Protein AF-A0A7L9FIV3-F1 (afdb_monomer)

Sequence (87 aa):
MTAALHHIARRGFSLAPETPTATLRLLAERGLVTVDEVEDVARLIRLRNLLVHRYWVVDDKKIHDEARRNFKKVVSLVERIKRLYGV

Foldseek 3Di:
DQVVLCCCCCPVVVDDAPDSLSSQVVCVVVVLAPPVLSVLVVLVVVLVCCVPPPVPPDDPVVNVVSVPDDSVSPVVSVVSVCVVPVD

InterPro domains:
  IPR008201 Ribonuclease HepT-like [PF01934] (11-81)
  IPR037038 tRNA nuclease HepT-like superfamily [G3DSA:1.20.120.580] (1-86)
  IPR052379 Type VII TA system RNase [PTHR33397] (6-84)

Solvent-accessible surface area (backbone atoms only — not comparable to full-atom values): 5039 Å² total; per-residue (Å²): 108,66,67,58,50,45,46,42,36,41,72,76,65,71,44,84,62,90,44,71,68,49,34,48,51,56,35,31,78,70,66,75,37,52,76,70,30,46,52,29,44,51,51,52,53,50,49,50,46,43,66,71,76,31,62,90,78,56,56,67,67,59,51,51,62,58,65,71,51,83,48,67,46,42,54,54,48,52,56,50,51,25,69,76,72,76,100

Nearest PDB structures (foldseek):
  7aer-assembly1_B  TM=7.787E-01  e=8.379E-03  Shewanella oneidensis MR-1
  7bxo-assembly1_F  TM=7.842E-01  e=2.365E-02  Shewanella oneidensis MR-1
  7bxo-assembly1_H  TM=7.500E-01  e=1.878E-02  Shewanella oneidensis MR-1
  7bxo-assembly1_C  TM=7.745E-01  e=5.615E-02  Shewanella oneidensis MR-1
  1ylm-assembly1_B  TM=7.797E-01  e=5.949E-02  Bacillus subtilis subsp. subtilis str. 168

pLDDT: mean 88.91, std 6.5, range [63.12, 95.81]

Mean predicted aligned error: 4.29 Å

Secondary structure (DSSP, 8-state):
-HHHHHHHHHHHS----SSHHHHHHHHHHTTSS-HHHHHHHHHHHHHHHHHHHSTTTS-HHHHHHHHTS--HHHHHHHHHHHHHHT-

Radius of gyration: 13.97 Å; Cα contacts (8 Å, |Δi|>4): 63; chains: 1; bounding box: 35×28×31 Å

Structure (mmCIF, N/CA/C/O backbone):
data_AF-A0A7L9FIV3-F1
#
_entry.id   AF-A0A7L9FIV3-F1
#
loop_
_atom_site.group_PDB
_atom_site.id
_atom_site.type_symbol
_atom_site.label_atom_id
_atom_site.label_alt_id
_atom_site.label_comp_id
_atom_site.label_asym_id
_atom_site.label_entity_id
_atom_site.label_seq_id
_atom_site.pdbx_PDB_ins_code
_atom_site.Cartn_x
_atom_site.Cartn_y
_atom_site.Cartn_z
_atom_site.occupancy
_atom_site.B_iso_or_equiv
_atom_site.auth_seq_id
_atom_site.auth_comp_id
_atom_site.auth_asym_id
_atom_site.auth_atom_id
_atom_site.pdbx_PDB_model_num
ATOM 1 N N . MET A 1 1 ? -6.648 -3.005 -6.768 1.00 72.19 1 MET A N 1
ATOM 2 C CA . MET A 1 1 ? -6.101 -2.217 -5.639 1.00 72.19 1 MET A CA 1
ATOM 3 C C . MET A 1 1 ? -6.130 -0.711 -5.906 1.00 72.19 1 MET A C 1
ATOM 5 O O . MET A 1 1 ? -6.882 -0.025 -5.236 1.00 72.19 1 MET A O 1
ATOM 9 N N . THR A 1 2 ? -5.410 -0.179 -6.904 1.00 83.94 2 THR A N 1
ATOM 10 C CA . THR A 1 2 ? -5.374 1.278 -7.183 1.00 83.94 2 THR A CA 1
ATOM 11 C C . THR A 1 2 ? -6.743 1.890 -7.477 1.00 83.94 2 THR A C 1
ATOM 13 O O . THR A 1 2 ? -7.091 2.897 -6.875 1.00 83.94 2 THR A O 1
ATOM 16 N N . ALA A 1 3 ? -7.541 1.266 -8.350 1.00 88.38 3 ALA A N 1
ATOM 17 C CA . ALA A 1 3 ? -8.881 1.754 -8.681 1.00 88.38 3 ALA A CA 1
ATOM 18 C C . ALA A 1 3 ? -9.826 1.750 -7.465 1.00 88.38 3 ALA A C 1
ATOM 20 O O . ALA A 1 3 ? -10.555 2.712 -7.255 1.00 88.38 3 ALA A O 1
ATOM 21 N N . ALA A 1 4 ? -9.764 0.705 -6.633 1.00 90.19 4 ALA A N 1
ATOM 22 C CA . ALA A 1 4 ? -10.576 0.594 -5.422 1.00 90.19 4 ALA A CA 1
ATOM 23 C C . ALA A 1 4 ? -10.217 1.680 -4.395 1.00 90.19 4 ALA A C 1
ATOM 25 O O . ALA A 1 4 ? -11.098 2.382 -3.911 1.00 90.19 4 ALA A O 1
ATOM 26 N N . LEU A 1 5 ? -8.924 1.881 -4.121 1.00 92.56 5 LEU A N 1
ATOM 27 C CA . LEU A 1 5 ? -8.467 2.935 -3.210 1.00 92.56 5 LEU A CA 1
ATOM 28 C C . LEU A 1 5 ? -8.813 4.329 -3.739 1.00 92.56 5 LEU A C 1
ATOM 30 O O . LEU A 1 5 ? -9.257 5.183 -2.980 1.00 92.56 5 LEU A O 1
ATOM 34 N N . HIS A 1 6 ? -8.679 4.551 -5.045 1.00 94.38 6 HIS A N 1
ATOM 35 C CA . HIS A 1 6 ? -9.062 5.815 -5.667 1.00 94.38 6 HIS A CA 1
ATOM 36 C C . HIS A 1 6 ? -10.576 6.061 -5.579 1.00 94.38 6 HIS A C 1
ATOM 38 O O . HIS A 1 6 ? -11.008 7.169 -5.266 1.00 94.38 6 HIS A O 1
ATOM 44 N N . HIS A 1 7 ? -11.389 5.023 -5.788 1.00 93.44 7 HIS A N 1
ATOM 45 C CA . HIS A 1 7 ? -12.835 5.092 -5.600 1.00 93.44 7 HIS A CA 1
ATOM 46 C C . HIS A 1 7 ? -13.197 5.438 -4.151 1.00 93.44 7 HIS A C 1
ATOM 48 O O . HIS A 1 7 ? -13.979 6.359 -3.933 1.00 93.44 7 HIS A O 1
ATOM 54 N N . ILE A 1 8 ? -12.592 4.766 -3.169 1.00 94.38 8 ILE A N 1
ATOM 55 C CA . ILE A 1 8 ? -12.806 5.048 -1.743 1.00 94.38 8 ILE A CA 1
ATOM 56 C C . ILE A 1 8 ? -12.379 6.478 -1.398 1.00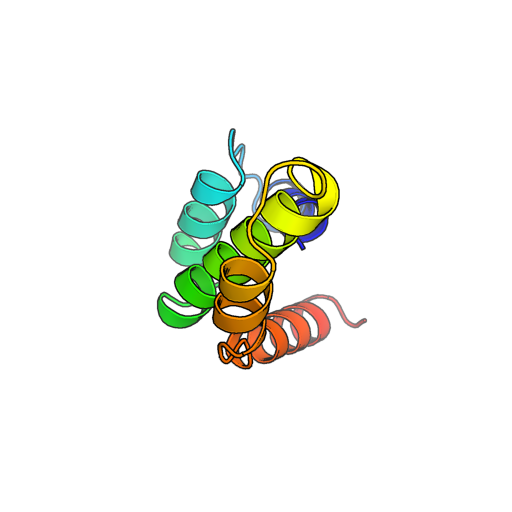 94.38 8 ILE A C 1
ATOM 58 O O . ILE A 1 8 ? -13.132 7.191 -0.745 1.00 94.38 8 ILE A O 1
ATOM 62 N N . ALA A 1 9 ? -11.226 6.944 -1.881 1.00 95.81 9 ALA A N 1
ATOM 63 C CA . ALA A 1 9 ? -10.778 8.316 -1.65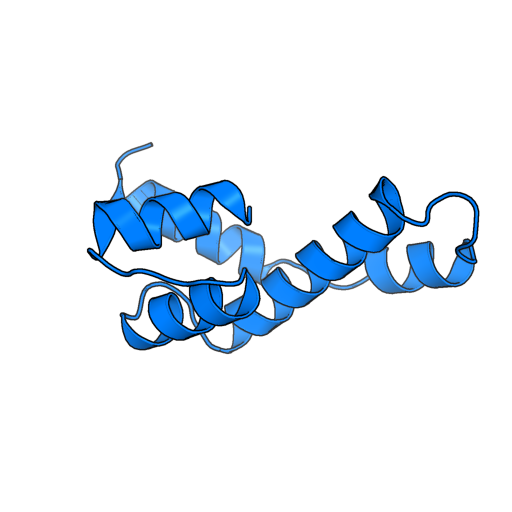3 1.00 95.81 9 ALA A CA 1
ATOM 64 C C . ALA A 1 9 ? -11.800 9.337 -2.180 1.00 95.81 9 ALA A C 1
ATOM 66 O O . ALA A 1 9 ? -12.175 10.264 -1.462 1.00 95.81 9 ALA A O 1
ATOM 67 N N . ARG A 1 10 ? -12.313 9.135 -3.400 1.00 95.62 10 ARG A N 1
ATOM 68 C CA . ARG A 1 10 ? -13.287 10.045 -4.018 1.00 95.62 10 ARG A CA 1
ATOM 69 C C . ARG A 1 10 ? -14.678 9.967 -3.402 1.00 95.62 10 ARG A C 1
ATOM 71 O O . ARG A 1 10 ? -15.314 10.998 -3.225 1.00 95.62 10 ARG A O 1
ATOM 78 N N . ARG A 1 11 ? -15.181 8.762 -3.134 1.00 94.19 11 ARG A N 1
ATOM 79 C CA . ARG A 1 11 ? -16.574 8.530 -2.714 1.00 94.19 11 ARG A CA 1
ATOM 80 C C . ARG A 1 11 ? -16.743 8.455 -1.204 1.00 94.19 11 ARG A C 1
ATOM 82 O O . ARG A 1 11 ? -17.732 8.954 -0.693 1.00 94.19 11 ARG A O 1
ATOM 89 N N . GLY A 1 12 ? -15.792 7.841 -0.508 1.00 92.19 12 GLY A N 1
ATOM 90 C CA . GLY A 1 12 ? -15.809 7.699 0.946 1.00 92.19 12 GLY A CA 1
ATOM 91 C C . GLY A 1 12 ? -15.251 8.911 1.690 1.00 92.19 12 GLY A C 1
ATOM 92 O O . GLY A 1 12 ? -15.678 9.175 2.805 1.00 92.19 12 GLY A O 1
ATOM 93 N N . PHE A 1 13 ? -14.319 9.657 1.085 1.00 93.88 13 PHE A N 1
ATOM 94 C CA . PHE A 1 13 ? -13.609 10.752 1.766 1.00 93.88 13 PHE A CA 1
ATOM 95 C C . PHE A 1 13 ? -13.672 12.107 1.046 1.00 93.88 13 PHE A C 1
ATOM 97 O O . PHE A 1 13 ? -13.096 13.076 1.553 1.00 93.88 13 PHE A O 1
ATOM 104 N N . SER A 1 14 ? -14.357 12.188 -0.102 1.00 95.62 14 SER A N 1
ATOM 105 C CA . SER A 1 14 ? -14.470 13.395 -0.940 1.00 95.62 14 SER A CA 1
ATOM 106 C C . SER A 1 14 ? -13.118 14.013 -1.325 1.00 95.62 14 SER A C 1
ATOM 108 O O . SER A 1 14 ? -12.970 15.229 -1.404 1.00 95.62 14 SER A O 1
ATOM 110 N N . LEU A 1 15 ? -12.107 13.169 -1.541 1.00 95.50 15 LEU A N 1
ATOM 111 C CA . LEU A 1 15 ? -10.758 13.569 -1.942 1.00 95.50 15 LEU A CA 1
ATOM 112 C C . LEU A 1 15 ? -10.611 13.581 -3.470 1.00 95.50 15 LEU A C 1
ATOM 114 O O . LEU A 1 15 ? -11.281 12.822 -4.169 1.00 95.50 15 LEU A O 1
ATOM 118 N N . ALA A 1 16 ? -9.658 14.363 -3.983 1.00 93.38 16 ALA A N 1
ATOM 119 C CA . ALA A 1 16 ? -9.312 14.417 -5.407 1.00 93.38 16 ALA A CA 1
ATOM 120 C C . ALA A 1 16 ? -7.819 14.097 -5.658 1.00 93.38 16 ALA A C 1
ATOM 122 O O . ALA A 1 16 ? -7.056 14.978 -6.042 1.00 93.38 16 ALA A O 1
ATOM 123 N N . PRO A 1 17 ? -7.358 12.854 -5.416 1.00 92.38 17 PRO A N 1
ATOM 124 C CA . PRO A 1 17 ? -5.970 12.485 -5.688 1.00 92.38 17 PRO A CA 1
ATOM 125 C C . PRO A 1 17 ? -5.684 12.375 -7.189 1.00 92.38 17 PRO A C 1
ATOM 127 O O . PRO A 1 17 ? -6.437 11.739 -7.919 1.00 92.38 17 PRO A O 1
ATOM 130 N N . GLU A 1 18 ? -4.537 12.886 -7.632 1.00 89.69 18 GLU A N 1
ATOM 131 C CA . GLU A 1 18 ? -4.130 12.845 -9.048 1.00 89.69 18 GLU A CA 1
ATOM 132 C C . GLU A 1 18 ? -3.345 11.581 -9.423 1.00 89.69 18 GLU A C 1
ATOM 134 O O . GLU A 1 18 ? -3.315 11.166 -10.579 1.00 89.69 18 GLU A O 1
ATOM 139 N N . THR A 1 19 ? -2.709 10.932 -8.442 1.00 88.25 19 THR A N 1
ATOM 140 C CA . THR A 1 19 ? -1.861 9.754 -8.670 1.00 88.25 19 THR A CA 1
ATOM 141 C C . THR A 1 19 ? -2.170 8.625 -7.682 1.00 88.25 19 THR A C 1
ATOM 143 O O . THR A 1 19 ? -2.710 8.872 -6.596 1.00 88.25 19 THR A O 1
ATOM 146 N N . PRO A 1 20 ? -1.804 7.366 -7.995 1.00 84.25 20 PRO A N 1
ATOM 147 C CA . PRO A 1 20 ? -1.927 6.259 -7.046 1.00 84.25 20 PRO A CA 1
ATOM 148 C C . PRO A 1 20 ? -1.177 6.508 -5.729 1.00 84.25 20 PRO A C 1
ATOM 150 O O . PRO A 1 20 ? -1.701 6.217 -4.657 1.00 84.25 20 PRO A O 1
ATOM 153 N N . THR A 1 21 ? 0.021 7.095 -5.794 1.00 85.56 21 THR A N 1
ATOM 154 C CA . THR A 1 21 ? 0.815 7.428 -4.602 1.00 85.56 21 THR A CA 1
ATOM 155 C C . THR A 1 21 ? 0.164 8.545 -3.788 1.00 85.56 21 THR A C 1
ATOM 157 O O . THR A 1 21 ? 0.084 8.436 -2.567 1.00 85.56 21 THR A O 1
ATOM 160 N N . ALA A 1 22 ? -0.361 9.586 -4.448 1.00 90.69 22 ALA A N 1
ATOM 161 C CA . ALA A 1 22 ? -1.123 10.640 -3.775 1.00 90.69 22 ALA A CA 1
A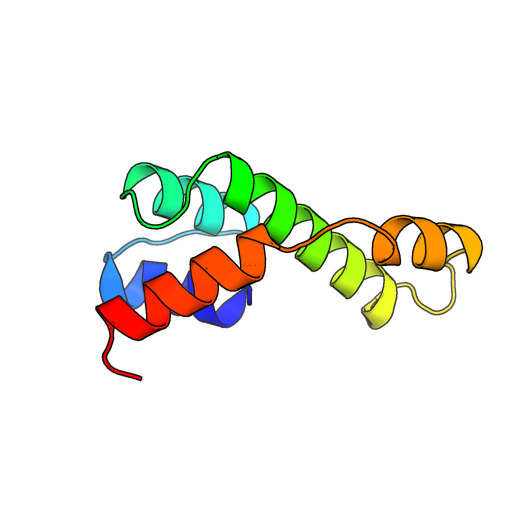TOM 162 C C . ALA A 1 22 ? -2.388 10.080 -3.104 1.00 90.69 22 ALA A C 1
ATOM 164 O O . ALA A 1 22 ? -2.696 10.443 -1.975 1.00 90.69 22 ALA A O 1
ATOM 165 N N . THR A 1 23 ? -3.069 9.129 -3.754 1.00 94.12 23 THR A N 1
ATOM 166 C CA . THR A 1 23 ? -4.235 8.434 -3.183 1.00 94.12 23 THR A CA 1
ATOM 167 C C . THR A 1 23 ? -3.877 7.750 -1.861 1.00 94.12 23 THR A C 1
ATOM 169 O O . THR A 1 23 ? -4.588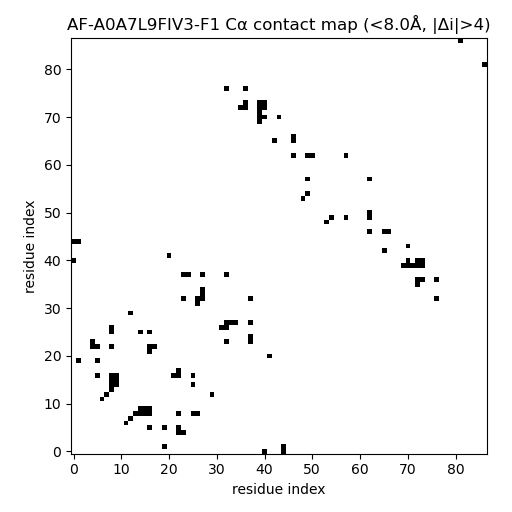 7.923 -0.877 1.00 94.12 23 THR A O 1
ATOM 172 N N . LEU A 1 24 ? -2.766 7.005 -1.812 1.00 92.62 24 LEU A N 1
ATOM 173 C CA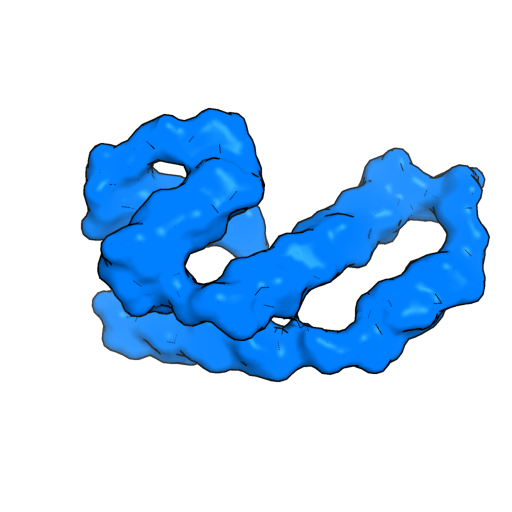 . LEU A 1 24 ? -2.320 6.322 -0.592 1.00 92.62 24 LEU A CA 1
ATOM 174 C C . LEU A 1 24 ? -1.995 7.295 0.543 1.00 92.62 24 LEU A C 1
ATOM 176 O O . LEU A 1 24 ? -2.391 7.047 1.677 1.00 92.62 24 LEU A O 1
ATOM 180 N N . ARG A 1 25 ? -1.312 8.404 0.236 1.00 91.12 25 ARG A N 1
ATOM 181 C CA . ARG A 1 25 ? -0.973 9.432 1.231 1.00 91.12 25 ARG A CA 1
ATOM 182 C C . ARG A 1 25 ? -2.220 10.073 1.832 1.00 91.12 25 ARG A C 1
ATOM 184 O O . ARG A 1 25 ? -2.367 10.062 3.048 1.00 91.12 25 ARG A O 1
ATOM 191 N N . LEU A 1 26 ? -3.154 10.526 0.995 1.00 94.56 26 LEU A N 1
ATOM 192 C CA . LEU A 1 26 ? -4.389 11.148 1.481 1.00 94.56 26 LEU A CA 1
ATOM 193 C C . LEU A 1 26 ? -5.250 10.167 2.292 1.00 94.56 26 LEU A C 1
ATOM 195 O O . LEU A 1 26 ? -5.857 10.545 3.288 1.00 94.56 26 LEU A O 1
ATOM 199 N N . LEU A 1 27 ? -5.304 8.890 1.901 1.00 94.56 27 LEU A N 1
ATOM 200 C CA . LEU A 1 27 ? -6.014 7.873 2.684 1.00 94.56 27 LEU A CA 1
ATOM 201 C C . LEU A 1 27 ? -5.316 7.554 4.014 1.00 94.56 27 LEU A C 1
ATOM 203 O O . LEU A 1 27 ? -5.996 7.189 4.974 1.00 94.56 27 LEU A O 1
ATOM 207 N N . ALA A 1 28 ? -3.992 7.702 4.087 1.00 94.00 28 ALA A N 1
ATOM 208 C CA . ALA A 1 28 ? -3.251 7.571 5.336 1.00 94.00 28 ALA A CA 1
ATOM 209 C C . ALA A 1 28 ? -3.508 8.752 6.281 1.00 94.00 28 ALA A C 1
ATOM 211 O O . ALA A 1 28 ? -3.757 8.541 7.465 1.00 94.00 28 ALA A O 1
ATOM 212 N N . GLU A 1 29 ? -3.566 9.979 5.756 1.00 94.06 29 GLU A N 1
ATOM 213 C CA . GLU A 1 29 ? -3.963 11.177 6.516 1.00 94.06 29 GLU A CA 1
ATOM 214 C C . GLU A 1 29 ? -5.384 11.062 7.089 1.00 94.06 29 GLU A C 1
ATOM 216 O O . GLU A 1 29 ? -5.671 11.577 8.166 1.00 94.06 29 GLU A O 1
ATOM 221 N N . ARG A 1 30 ? -6.277 10.341 6.400 1.00 94.00 30 ARG A N 1
ATOM 222 C CA . ARG A 1 30 ? -7.637 10.034 6.877 1.00 94.00 30 ARG A CA 1
ATOM 223 C C . ARG A 1 30 ? -7.718 8.802 7.789 1.00 94.00 30 ARG A C 1
ATOM 225 O O . ARG A 1 30 ? -8.818 8.397 8.154 1.00 94.00 30 ARG A O 1
ATOM 232 N N . GLY A 1 31 ? -6.589 8.184 8.137 1.00 92.94 31 GLY A N 1
ATOM 233 C CA . GLY A 1 31 ? -6.514 7.029 9.040 1.00 92.94 31 GLY A CA 1
ATOM 234 C C . GLY A 1 31 ? -6.978 5.695 8.443 1.00 92.94 31 GLY A C 1
ATOM 235 O O . GLY A 1 31 ? -6.973 4.676 9.137 1.00 92.94 31 GLY A O 1
ATOM 236 N N . LEU A 1 32 ? -7.355 5.655 7.158 1.00 94.12 32 LEU A N 1
ATOM 237 C CA . LEU A 1 32 ? -7.779 4.412 6.511 1.00 94.12 32 LEU A CA 1
ATOM 238 C C . LEU A 1 32 ? -6.593 3.468 6.273 1.00 94.12 32 LEU A C 1
ATOM 240 O O . LEU A 1 32 ? -6.741 2.257 6.430 1.00 94.12 32 LEU A O 1
ATOM 244 N N . VAL A 1 33 ? -5.438 4.022 5.902 1.00 94.69 33 VAL A N 1
ATOM 245 C CA . VAL A 1 33 ? -4.217 3.283 5.546 1.00 94.69 33 VAL A CA 1
ATOM 246 C C . VAL A 1 33 ? -3.113 3.613 6.553 1.00 94.69 33 VAL A C 1
ATOM 248 O O . VAL A 1 33 ? -2.907 4.773 6.890 1.00 94.69 33 VAL A O 1
ATOM 251 N N . THR A 1 34 ? -2.384 2.617 7.048 1.00 93.75 34 THR A N 1
ATOM 252 C CA . THR A 1 34 ? -1.211 2.849 7.912 1.00 93.75 34 THR A CA 1
ATOM 253 C C . THR A 1 34 ? 0.063 3.046 7.092 1.00 93.75 34 THR A C 1
ATOM 255 O O . THR A 1 34 ? 0.134 2.654 5.930 1.00 93.75 34 THR A O 1
ATOM 258 N N . VAL A 1 35 ? 1.110 3.609 7.701 1.00 88.12 35 VAL A N 1
ATOM 259 C CA . VAL A 1 35 ? 2.420 3.792 7.044 1.00 88.12 35 VAL A CA 1
ATOM 260 C C . VAL A 1 35 ? 2.976 2.464 6.505 1.00 88.12 35 VAL A C 1
ATOM 262 O O . VAL A 1 35 ? 3.420 2.408 5.359 1.00 88.12 35 VAL A O 1
ATOM 265 N N . ASP A 1 36 ? 2.867 1.380 7.279 1.00 89.56 36 ASP A N 1
ATOM 266 C CA . ASP A 1 36 ? 3.277 0.036 6.847 1.00 89.56 36 ASP A CA 1
ATOM 267 C C . ASP A 1 36 ? 2.484 -0.456 5.624 1.00 89.56 36 ASP A C 1
ATOM 269 O O . ASP A 1 36 ? 3.028 -1.102 4.729 1.00 89.56 36 ASP A O 1
ATOM 273 N N . GLU A 1 37 ? 1.181 -0.162 5.576 1.00 93.44 37 GLU A N 1
ATOM 274 C CA . GLU A 1 37 ? 0.311 -0.546 4.462 1.00 93.44 37 GLU A CA 1
ATOM 275 C C . GLU A 1 37 ? 0.618 0.261 3.200 1.00 93.44 37 GLU A C 1
ATOM 277 O O . GLU A 1 37 ? 0.558 -0.295 2.103 1.00 93.44 37 GLU A O 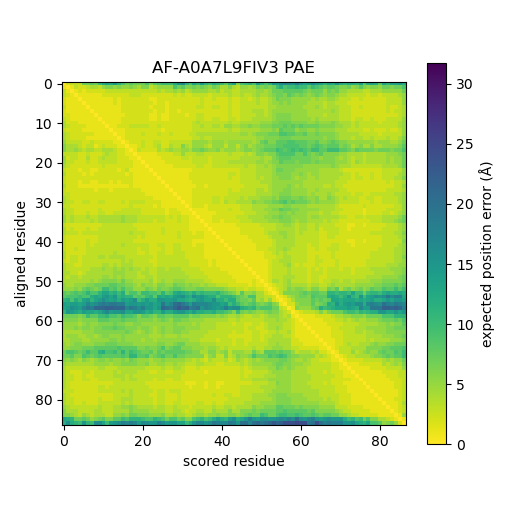1
ATOM 282 N N . VAL A 1 38 ? 0.986 1.542 3.328 1.00 91.56 38 VAL A N 1
ATOM 283 C CA . VAL A 1 38 ? 1.408 2.363 2.182 1.00 91.56 38 VAL A CA 1
ATOM 284 C C . VAL A 1 38 ? 2.580 1.705 1.461 1.00 91.56 38 VAL A C 1
ATOM 286 O O . VAL A 1 38 ? 2.556 1.604 0.233 1.00 91.56 38 VAL A O 1
ATOM 289 N N . GLU A 1 39 ? 3.582 1.233 2.202 1.00 89.69 39 GLU A N 1
ATOM 290 C CA . GLU A 1 39 ? 4.777 0.634 1.611 1.00 89.69 39 GLU A CA 1
ATOM 291 C C . GLU A 1 39 ? 4.471 -0.705 0.921 1.00 89.69 39 GLU A C 1
ATOM 293 O O . GLU A 1 39 ? 4.844 -0.899 -0.240 1.00 89.69 39 GLU A O 1
ATOM 298 N N . ASP A 1 40 ? 3.727 -1.603 1.571 1.00 92.44 40 ASP A N 1
ATOM 299 C CA . ASP A 1 40 ? 3.338 -2.889 0.977 1.00 92.44 40 ASP A CA 1
ATOM 300 C C . ASP A 1 40 ? 2.439 -2.702 -0.259 1.00 92.44 40 ASP A C 1
ATOM 302 O O . ASP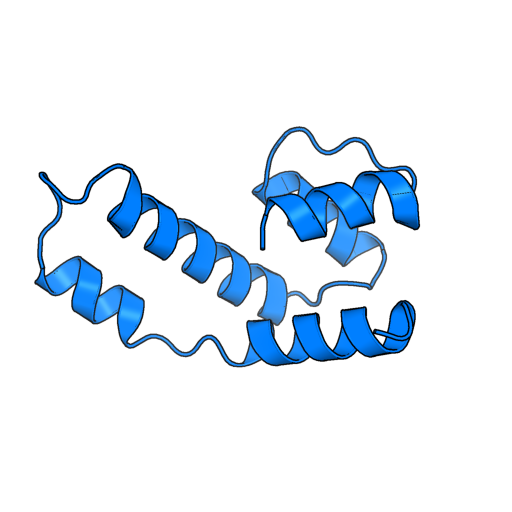 A 1 40 ? 2.641 -3.355 -1.290 1.00 92.44 40 ASP A O 1
ATOM 306 N N . VAL A 1 41 ? 1.475 -1.775 -0.210 1.00 92.38 41 VAL A N 1
ATOM 307 C CA . VAL A 1 41 ? 0.617 -1.474 -1.366 1.00 92.38 41 VAL A CA 1
ATOM 308 C C . VAL A 1 41 ? 1.435 -0.845 -2.495 1.00 92.38 41 VAL A C 1
ATOM 310 O O . VAL A 1 41 ?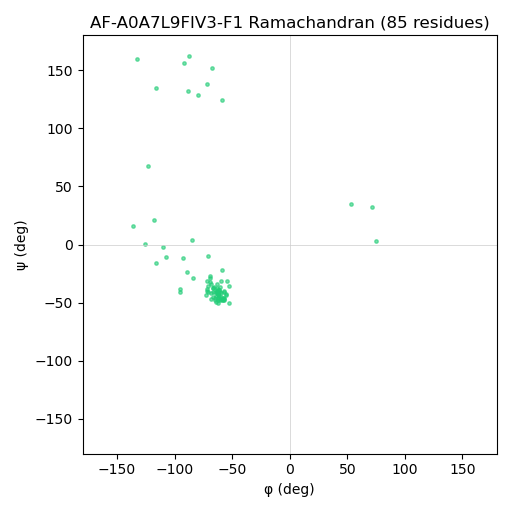 1.247 -1.208 -3.659 1.00 92.38 41 VAL A O 1
ATOM 313 N N . ALA A 1 42 ? 2.373 0.053 -2.189 1.00 89.12 42 ALA A N 1
ATOM 314 C CA . ALA A 1 42 ? 3.255 0.645 -3.190 1.00 89.12 42 ALA A CA 1
ATOM 315 C C . ALA A 1 42 ? 4.132 -0.418 -3.872 1.00 89.12 42 ALA A C 1
ATOM 317 O O . ALA A 1 42 ? 4.253 -0.406 -5.101 1.00 89.12 42 ALA A O 1
ATOM 318 N N . ARG A 1 43 ? 4.691 -1.373 -3.116 1.00 89.75 43 ARG A N 1
ATOM 319 C CA . ARG A 1 43 ? 5.424 -2.525 -3.674 1.00 89.75 43 ARG A CA 1
ATOM 320 C C . ARG A 1 43 ? 4.541 -3.360 -4.594 1.00 89.75 43 ARG A C 1
ATOM 322 O O . ARG A 1 43 ? 4.959 -3.672 -5.706 1.00 89.75 43 ARG A O 1
ATOM 329 N N . LEU A 1 44 ? 3.308 -3.659 -4.185 1.00 91.31 44 LEU A N 1
ATOM 330 C CA . LEU A 1 44 ? 2.379 -4.446 -4.998 1.00 91.31 44 LEU A CA 1
ATOM 331 C C . LEU A 1 44 ? 2.029 -3.735 -6.314 1.00 91.31 44 LEU A C 1
ATOM 333 O O . LEU A 1 44 ? 1.964 -4.363 -7.371 1.00 91.31 44 LEU A O 1
ATOM 337 N N . ILE A 1 45 ? 1.845 -2.412 -6.278 1.00 88.75 45 ILE A N 1
ATOM 338 C CA . ILE A 1 45 ? 1.625 -1.600 -7.483 1.00 88.75 45 ILE A CA 1
ATOM 339 C C . ILE A 1 45 ? 2.844 -1.665 -8.409 1.00 88.75 45 ILE A C 1
ATOM 341 O O . ILE A 1 45 ? 2.674 -1.817 -9.620 1.00 88.75 45 ILE A O 1
ATOM 345 N N . ARG A 1 46 ? 4.065 -1.580 -7.862 1.00 87.44 46 ARG A N 1
ATOM 346 C CA . ARG A 1 46 ? 5.304 -1.707 -8.648 1.00 87.44 46 ARG A CA 1
ATOM 347 C C . ARG A 1 46 ? 5.422 -3.084 -9.295 1.00 87.44 46 ARG A C 1
ATOM 349 O O . ARG A 1 46 ? 5.682 -3.141 -10.494 1.00 87.44 46 ARG A O 1
ATOM 356 N N . LEU A 1 47 ? 5.168 -4.161 -8.551 1.00 89.38 47 LEU A N 1
ATOM 357 C CA . LEU A 1 47 ? 5.161 -5.524 -9.087 1.00 89.38 47 LEU A CA 1
ATOM 358 C C . LEU A 1 47 ? 4.141 -5.662 -10.225 1.00 89.38 47 LEU A C 1
ATOM 360 O O . LEU A 1 47 ? 4.497 -6.106 -11.313 1.00 89.38 47 LEU A O 1
ATOM 364 N N . ARG A 1 48 ? 2.905 -5.176 -10.037 1.00 88.44 48 ARG A N 1
ATOM 365 C CA . ARG A 1 48 ? 1.896 -5.141 -11.110 1.00 88.44 48 ARG A CA 1
ATOM 366 C C . ARG A 1 48 ? 2.409 -4.402 -12.343 1.00 88.44 48 ARG A C 1
ATOM 368 O O . ARG A 1 48 ? 2.185 -4.856 -13.459 1.00 88.44 48 ARG A O 1
ATOM 375 N N . ASN A 1 49 ? 3.077 -3.264 -12.164 1.00 86.50 49 ASN A N 1
ATOM 376 C CA . ASN A 1 49 ? 3.597 -2.488 -13.288 1.00 86.50 49 ASN A CA 1
ATOM 377 C C . ASN A 1 49 ? 4.705 -3.231 -14.047 1.00 86.50 49 ASN A C 1
ATOM 379 O O . ASN A 1 49 ? 4.752 -3.128 -15.271 1.00 86.50 49 ASN A O 1
ATOM 383 N N . LEU A 1 50 ? 5.564 -3.988 -13.352 1.00 86.19 50 LEU A N 1
ATOM 384 C CA . LEU A 1 50 ? 6.553 -4.859 -13.995 1.00 86.19 50 LEU A CA 1
ATOM 385 C C . LEU A 1 50 ? 5.859 -5.936 -14.839 1.00 86.19 50 LEU A C 1
ATOM 387 O O . LEU A 1 50 ? 6.182 -6.081 -16.014 1.00 86.19 50 LEU A O 1
ATOM 391 N N . LEU A 1 51 ? 4.859 -6.608 -14.263 1.00 87.12 51 LEU A N 1
ATOM 392 C CA . LEU A 1 51 ? 4.138 -7.710 -14.906 1.00 87.12 51 LEU A CA 1
ATOM 393 C C . LEU A 1 51 ? 3.267 -7.272 -16.092 1.00 87.12 51 LEU A C 1
ATOM 395 O O . LEU A 1 51 ? 3.112 -8.025 -17.041 1.00 87.12 51 LEU A O 1
ATOM 399 N N . VAL A 1 52 ? 2.677 -6.075 -16.053 1.00 86.56 52 VAL A N 1
ATOM 400 C CA . VAL A 1 52 ? 1.728 -5.628 -17.093 1.00 86.56 52 VAL A CA 1
ATOM 401 C C . VAL A 1 52 ? 2.402 -4.787 -18.173 1.00 86.56 52 VAL A C 1
ATOM 403 O O . VAL A 1 52 ? 2.083 -4.927 -19.347 1.00 86.56 52 VAL A O 1
ATOM 406 N N . HIS A 1 53 ? 3.320 -3.895 -17.795 1.00 79.62 53 HIS A N 1
ATOM 407 C CA . HIS A 1 53 ? 3.867 -2.898 -18.723 1.00 79.62 53 HIS A CA 1
ATOM 408 C C . HIS A 1 53 ? 5.300 -3.177 -19.158 1.00 79.62 53 HIS A C 1
ATOM 410 O O . HIS A 1 53 ? 5.807 -2.469 -20.022 1.00 79.62 53 HIS A O 1
ATOM 416 N N . ARG A 1 54 ? 5.993 -4.125 -18.521 1.00 74.56 54 ARG A N 1
ATOM 417 C CA . ARG A 1 54 ? 7.415 -4.366 -18.786 1.00 74.56 54 ARG A CA 1
ATOM 418 C C . ARG A 1 54 ? 7.766 -5.845 -18.909 1.00 74.56 54 ARG A C 1
ATOM 420 O O . ARG A 1 54 ? 8.949 -6.169 -18.868 1.00 74.56 54 ARG A O 1
ATOM 427 N N . TYR A 1 55 ? 6.775 -6.718 -19.092 1.00 68.31 55 TYR A N 1
ATOM 428 C CA . TYR A 1 55 ? 6.985 -8.169 -19.120 1.00 68.31 55 TYR A CA 1
ATOM 429 C C . TYR A 1 55 ? 7.964 -8.626 -20.210 1.00 68.31 55 TYR A C 1
ATOM 431 O O . TYR A 1 55 ? 8.551 -9.687 -20.079 1.00 68.31 55 TYR A O 1
ATOM 439 N N . TRP A 1 56 ? 8.171 -7.827 -21.263 1.00 71.94 56 TRP A N 1
ATOM 440 C CA . TRP A 1 56 ? 9.088 -8.148 -22.362 1.00 71.94 56 TRP A CA 1
ATOM 441 C C . TRP A 1 56 ? 10.519 -7.608 -22.187 1.00 71.94 56 TRP A C 1
ATOM 443 O O . TRP A 1 56 ? 11.398 -7.977 -22.957 1.00 71.94 56 TRP A O 1
ATOM 453 N N . VAL A 1 57 ? 10.768 -6.719 -21.215 1.00 74.88 57 VAL A N 1
ATOM 454 C CA . VAL A 1 57 ? 12.096 -6.098 -20.972 1.00 74.88 57 VAL A CA 1
ATOM 455 C C . VAL A 1 57 ? 12.665 -6.482 -19.605 1.00 74.88 57 VAL A C 1
ATOM 457 O O . VAL A 1 57 ? 13.834 -6.239 -19.317 1.00 74.88 57 VAL A O 1
ATOM 460 N N . VAL A 1 58 ? 11.834 -7.006 -18.706 1.00 71.31 58 VAL A N 1
ATOM 461 C CA . VAL A 1 58 ? 12.204 -7.211 -17.306 1.00 71.31 58 VAL A CA 1
ATOM 462 C C . VAL A 1 58 ? 12.861 -8.569 -17.092 1.00 71.31 58 VAL A C 1
ATOM 464 O O . VAL A 1 58 ? 12.331 -9.591 -17.495 1.00 71.31 58 VAL A O 1
ATOM 467 N N . ASP A 1 59 ? 13.988 -8.537 -16.381 1.00 80.19 59 ASP A N 1
ATOM 468 C CA . ASP A 1 59 ? 14.705 -9.695 -15.847 1.00 80.19 59 ASP A CA 1
ATOM 469 C C . ASP A 1 59 ? 13.815 -10.523 -14.900 1.00 80.19 59 ASP A C 1
ATOM 471 O O . ASP A 1 59 ? 13.303 -10.004 -13.898 1.00 80.19 59 ASP A O 1
ATOM 475 N N . ASP A 1 60 ? 13.674 -11.816 -15.191 1.00 84.88 60 ASP A N 1
ATOM 476 C CA . ASP A 1 60 ? 12.933 -12.789 -14.383 1.00 84.88 60 ASP A CA 1
ATOM 477 C C . ASP A 1 60 ? 13.379 -12.791 -12.917 1.00 84.88 60 ASP A C 1
ATOM 479 O O . ASP A 1 60 ? 12.546 -12.901 -12.010 1.00 84.88 60 ASP A O 1
ATOM 483 N N . LYS A 1 61 ? 14.674 -12.577 -12.649 1.00 88.56 61 LYS A N 1
ATOM 484 C CA . LYS A 1 61 ? 15.209 -12.468 -11.286 1.00 88.56 61 LYS A CA 1
ATOM 485 C C . LYS A 1 61 ? 14.572 -11.307 -10.533 1.00 88.56 61 LYS A C 1
ATOM 487 O O . LYS A 1 61 ? 14.198 -11.447 -9.373 1.00 88.56 61 LYS A O 1
ATOM 492 N N . LYS A 1 62 ? 14.381 -10.168 -11.199 1.00 86.50 62 LYS A N 1
ATOM 493 C CA . LYS A 1 62 ? 13.743 -8.992 -10.600 1.00 86.50 62 LYS A CA 1
ATOM 494 C C . LYS A 1 62 ? 12.270 -9.246 -10.290 1.00 86.50 62 LYS A C 1
ATOM 496 O O . LYS A 1 62 ? 11.785 -8.776 -9.262 1.00 86.50 62 LYS A O 1
ATOM 501 N N . ILE A 1 63 ? 11.559 -9.979 -11.150 1.00 86.75 63 ILE A N 1
ATOM 502 C CA . ILE A 1 63 ? 10.170 -10.387 -10.882 1.00 86.75 63 ILE A CA 1
ATOM 503 C C . ILE A 1 63 ? 10.129 -11.317 -9.674 1.00 86.75 63 ILE A C 1
ATOM 505 O O . ILE A 1 63 ? 9.352 -11.069 -8.754 1.00 86.75 63 ILE A O 1
ATOM 509 N N . HIS A 1 64 ? 10.981 -12.342 -9.652 1.00 88.62 64 HIS A N 1
ATOM 510 C CA . HIS A 1 64 ? 11.077 -13.284 -8.542 1.00 88.62 64 HIS A CA 1
ATOM 511 C C . HIS A 1 64 ? 11.379 -12.572 -7.213 1.00 88.62 64 HIS A C 1
ATOM 513 O O . HIS A 1 64 ? 10.684 -12.797 -6.221 1.00 88.62 64 HIS A O 1
ATOM 519 N N . ASP A 1 65 ? 12.356 -11.664 -7.195 1.00 89.56 65 ASP A N 1
ATOM 520 C CA . ASP A 1 65 ? 12.768 -10.948 -5.986 1.00 89.56 65 ASP A CA 1
ATOM 521 C C . ASP A 1 65 ? 11.675 -10.004 -5.462 1.00 89.56 65 ASP A C 1
ATOM 523 O O . ASP A 1 65 ? 11.478 -9.896 -4.250 1.00 89.56 65 ASP A O 1
ATOM 527 N N . GLU A 1 66 ? 10.928 -9.339 -6.349 1.00 87.50 66 GLU A N 1
ATOM 528 C CA . GLU A 1 66 ? 9.778 -8.511 -5.965 1.00 87.50 66 GLU A CA 1
ATOM 529 C C . GLU A 1 66 ? 8.583 -9.361 -5.509 1.00 87.50 66 GLU A C 1
ATOM 531 O O . GLU A 1 66 ? 7.928 -9.014 -4.526 1.00 87.50 66 GLU A O 1
ATOM 536 N N . ALA A 1 67 ? 8.312 -10.488 -6.173 1.00 87.75 67 ALA A N 1
ATOM 537 C CA . ALA A 1 67 ? 7.212 -11.392 -5.836 1.00 87.75 67 ALA A CA 1
ATOM 538 C C . ALA A 1 67 ? 7.430 -12.125 -4.505 1.00 87.75 67 ALA A C 1
ATOM 540 O O . ALA A 1 67 ? 6.469 -12.382 -3.782 1.00 87.75 67 ALA A O 1
ATOM 541 N N . ARG A 1 68 ? 8.685 -12.422 -4.144 1.00 90.88 68 ARG A N 1
ATOM 542 C CA . ARG A 1 68 ? 9.045 -13.073 -2.874 1.00 90.88 68 ARG A CA 1
ATOM 543 C C . ARG A 1 68 ? 8.871 -12.158 -1.654 1.00 90.88 68 ARG A C 1
ATOM 545 O O . ARG A 1 68 ? 8.961 -12.624 -0.516 1.00 90.88 68 ARG A O 1
ATOM 552 N N . ARG A 1 69 ? 8.630 -10.858 -1.852 1.00 86.00 69 ARG A N 1
ATOM 553 C CA . ARG A 1 69 ? 8.387 -9.925 -0.747 1.00 86.00 69 ARG A CA 1
ATOM 554 C C . ARG A 1 69 ? 7.069 -10.235 -0.045 1.00 86.00 69 ARG A C 1
ATOM 556 O O . ARG A 1 69 ? 6.117 -10.755 -0.614 1.00 86.00 69 ARG A O 1
ATOM 563 N N . ASN A 1 70 ? 7.023 -9.897 1.236 1.00 84.62 70 ASN A N 1
ATOM 564 C CA . ASN A 1 70 ? 5.826 -10.048 2.046 1.00 84.62 70 ASN A CA 1
ATOM 565 C C . ASN A 1 70 ? 4.862 -8.880 1.773 1.00 84.62 70 ASN A C 1
ATOM 567 O O . ASN A 1 70 ? 5.275 -7.729 1.869 1.00 84.62 70 ASN A O 1
ATOM 571 N N . PHE A 1 71 ? 3.600 -9.194 1.463 1.00 88.69 71 PHE A N 1
ATOM 572 C CA . PHE A 1 71 ? 2.516 -8.229 1.226 1.00 88.69 71 PHE A CA 1
ATOM 573 C C . PHE A 1 71 ? 1.368 -8.374 2.240 1.00 88.69 71 PHE A C 1
ATOM 575 O O . PHE A 1 71 ? 0.229 -7.989 1.963 1.00 88.69 71 PHE A O 1
ATOM 582 N N . LYS A 1 72 ? 1.619 -8.980 3.410 1.00 91.00 72 LYS A N 1
ATOM 583 C CA . LYS A 1 72 ? 0.586 -9.274 4.422 1.00 91.00 72 LYS A CA 1
ATOM 584 C C . LYS A 1 72 ? -0.218 -8.038 4.830 1.00 91.00 72 LYS A C 1
ATOM 586 O O . LYS A 1 72 ? -1.405 -8.175 5.116 1.00 91.00 72 LYS A O 1
ATOM 591 N N . LYS A 1 73 ? 0.377 -6.839 4.823 1.00 93.81 73 LYS A N 1
ATOM 592 C CA . LYS A 1 73 ? -0.338 -5.610 5.202 1.00 93.81 73 LYS A CA 1
ATOM 593 C C . LYS A 1 73 ? -1.407 -5.227 4.177 1.00 93.81 73 LYS A C 1
ATOM 595 O O . LYS A 1 73 ? -2.438 -4.683 4.554 1.00 93.81 73 LYS A O 1
ATOM 600 N N . VAL A 1 74 ? -1.243 -5.607 2.906 1.00 92.62 74 VAL A N 1
ATOM 601 C CA . VAL A 1 74 ? -2.299 -5.444 1.892 1.00 92.62 74 VAL A CA 1
ATOM 602 C C . VAL A 1 74 ? -3.557 -6.215 2.288 1.00 92.62 74 VAL A C 1
ATOM 604 O O . VAL A 1 74 ? -4.663 -5.696 2.153 1.00 92.62 74 VAL A O 1
ATOM 607 N N . VAL A 1 75 ? -3.401 -7.435 2.810 1.00 92.56 75 VAL A N 1
ATOM 608 C CA . VAL A 1 75 ? -4.532 -8.247 3.283 1.00 92.56 75 VAL A CA 1
ATOM 609 C C . VAL A 1 75 ? -5.212 -7.564 4.468 1.00 92.56 75 VAL A C 1
ATOM 611 O O . VAL A 1 75 ? -6.432 -7.432 4.477 1.00 92.56 75 VAL A O 1
ATOM 614 N N . SER A 1 76 ? -4.435 -7.049 5.426 1.00 93.81 76 SER A N 1
ATOM 615 C CA . SER A 1 76 ? -4.968 -6.287 6.564 1.00 93.81 76 SER A CA 1
ATOM 616 C C . SER A 1 76 ? -5.792 -5.069 6.129 1.00 93.81 76 SER A C 1
ATOM 618 O O . SER A 1 76 ? -6.861 -4.826 6.695 1.00 93.81 76 SER A O 1
ATOM 620 N N . LEU A 1 77 ? -5.340 -4.347 5.100 1.00 94.44 77 LEU A N 1
ATOM 621 C CA . LEU A 1 77 ? -6.068 -3.218 4.526 1.00 94.44 77 LEU A CA 1
ATOM 622 C C . LEU A 1 77 ? -7.384 -3.659 3.874 1.00 94.44 77 LEU A C 1
ATOM 624 O O . LEU A 1 77 ? -8.420 -3.041 4.112 1.00 94.44 77 LEU A O 1
ATOM 628 N N . VAL A 1 78 ? -7.368 -4.734 3.080 1.00 93.25 78 VAL A N 1
ATOM 629 C CA . VAL A 1 78 ? -8.585 -5.269 2.442 1.00 93.25 78 VAL A CA 1
ATOM 630 C C . VAL A 1 78 ? -9.613 -5.668 3.495 1.00 93.25 78 VAL A C 1
ATOM 632 O O . VAL A 1 78 ? -10.768 -5.268 3.396 1.00 93.25 78 VAL A O 1
ATOM 635 N N . GLU A 1 79 ? -9.193 -6.382 4.536 1.00 93.69 79 GLU A N 1
ATOM 636 C CA . GLU A 1 79 ? -10.079 -6.789 5.630 1.00 93.69 79 GLU A CA 1
ATOM 637 C C . GLU A 1 79 ? -10.642 -5.590 6.404 1.00 93.69 79 GLU A C 1
ATOM 639 O O . GLU A 1 79 ? -11.789 -5.604 6.846 1.00 93.69 79 GLU A O 1
ATOM 644 N N . ARG A 1 80 ? -9.869 -4.510 6.543 1.00 93.12 80 ARG A N 1
ATOM 645 C CA . ARG A 1 80 ? -10.362 -3.261 7.135 1.00 93.12 80 ARG A CA 1
ATOM 646 C C . ARG A 1 80 ? -11.418 -2.590 6.262 1.00 93.12 80 ARG A C 1
ATOM 648 O O . ARG A 1 80 ? -12.445 -2.174 6.785 1.00 93.12 80 ARG A O 1
ATOM 655 N N . ILE A 1 81 ? -11.182 -2.501 4.953 1.00 92.94 81 ILE A N 1
ATOM 656 C CA . ILE A 1 81 ? -12.139 -1.928 3.995 1.00 92.94 81 ILE A CA 1
ATOM 657 C C . ILE A 1 81 ? -13.439 -2.738 4.003 1.00 92.94 81 ILE A C 1
ATOM 659 O O . ILE A 1 81 ? -14.510 -2.152 4.112 1.00 92.94 81 ILE A O 1
ATOM 663 N N . LYS A 1 82 ? -13.354 -4.071 3.973 1.00 92.50 82 LYS A N 1
ATOM 664 C CA . LYS A 1 82 ? -14.515 -4.966 4.092 1.00 92.50 82 LYS A CA 1
ATOM 665 C C . LYS A 1 82 ? -15.362 -4.667 5.325 1.00 92.50 82 LYS A C 1
ATOM 667 O O . LYS A 1 82 ? -16.557 -4.418 5.208 1.00 92.50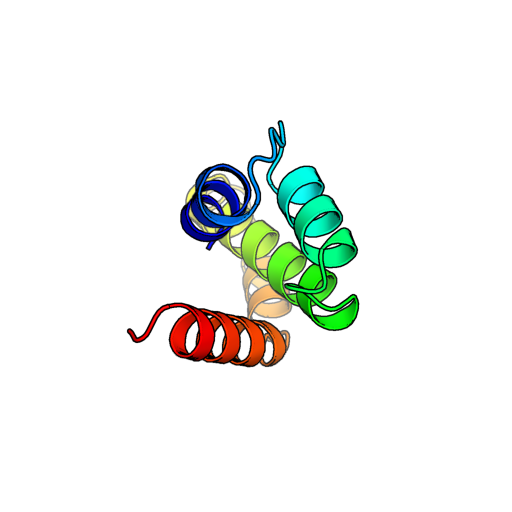 82 LYS A O 1
ATOM 672 N N . ARG A 1 83 ? -14.727 -4.572 6.500 1.00 91.94 83 ARG A N 1
ATOM 673 C CA . ARG A 1 83 ? -15.417 -4.214 7.752 1.00 91.94 83 ARG A CA 1
ATOM 674 C C . ARG A 1 83 ? -16.075 -2.835 7.712 1.00 91.94 83 ARG A C 1
ATOM 676 O O . ARG A 1 83 ? -17.143 -2.674 8.285 1.00 91.94 83 ARG A O 1
ATOM 683 N N . LEU A 1 84 ? -15.451 -1.853 7.060 1.00 88.25 84 LEU A N 1
ATOM 684 C CA . LEU A 1 84 ? -15.995 -0.494 6.958 1.00 88.25 84 LEU A CA 1
ATOM 685 C C . LEU A 1 84 ? -17.206 -0.397 6.023 1.00 88.25 84 LEU A C 1
ATOM 687 O O . LEU A 1 84 ? -18.071 0.442 6.254 1.00 88.25 84 LEU A O 1
ATOM 691 N N . TYR A 1 85 ? -17.262 -1.225 4.977 1.00 86.62 85 TYR A N 1
ATOM 692 C CA . TYR A 1 85 ? -18.295 -1.150 3.937 1.00 86.62 85 TYR A CA 1
ATOM 693 C C . TYR A 1 85 ? -19.295 -2.320 3.944 1.00 86.62 85 TYR A C 1
ATOM 695 O O . TYR A 1 85 ? -20.233 -2.301 3.153 1.00 86.62 85 TYR A O 1
ATOM 703 N N . GLY A 1 86 ? -19.135 -3.307 4.830 1.00 81.38 86 GLY A N 1
ATOM 704 C CA . GLY A 1 86 ? -20.079 -4.418 5.000 1.00 81.38 86 GLY A CA 1
ATOM 705 C C . GLY A 1 86 ? -20.090 -5.436 3.852 1.00 81.38 86 GLY A C 1
ATOM 706 O O . GLY A 1 86 ? -21.148 -5.984 3.552 1.00 81.38 86 GLY A O 1
ATOM 707 N N . VAL A 1 87 ? -18.941 -5.667 3.206 1.00 63.12 87 VAL A N 1
ATOM 708 C CA . VAL A 1 87 ? -18.743 -6.608 2.077 1.00 63.12 87 VAL A CA 1
ATOM 709 C C . VAL A 1 87 ? -17.686 -7.660 2.367 1.00 63.12 87 VAL A C 1
ATOM 711 O O . VAL A 1 87 ? -16.780 -7.377 3.180 1.00 63.12 87 VAL A O 1
#

Organism: NCBI:txid2776706